Protein AF-A0A8E6B580-F1 (afdb_monomer)

pLDDT: mean 83.33, std 13.02, range [41.06, 98.06]

Solvent-accessible surface area (backbone atoms only — not comparable to full-atom values): 10005 Å² total; per-residue (Å²): 132,60,72,65,59,55,54,55,47,59,69,46,49,62,64,70,71,49,59,76,89,77,52,53,74,68,57,49,52,56,48,51,63,45,21,77,77,39,54,70,58,40,54,54,50,50,54,54,51,53,54,49,45,46,74,75,63,41,85,30,39,70,56,38,52,53,53,50,52,54,47,52,52,57,49,66,74,42,99,56,92,47,60,73,59,52,49,54,50,60,78,38,37,71,66,5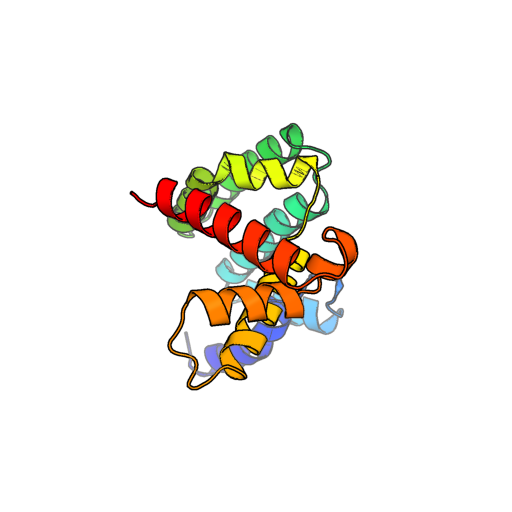9,39,50,37,38,74,71,66,69,69,64,61,68,59,51,52,48,52,51,51,49,50,52,50,55,72,72,43,76,89,69,83,50,65,70,59,51,50,52,49,44,45,58,70,73,49,55,40,81,78,76,43,71,98,47,72,66,60,54,52,55,51,51,52,53,54,51,52,55,54,57,67,74,77,111

InterPro domains:
  IPR002560 Transposase IS204/IS1001/IS1096/IS1165, DDE domain [PF01610] (4-136)
  IPR047951 Transposase ISL3 [PTHR33498] (9-142)

Secondary structure (DSSP, 8-state):
--HHHHHHHHHHTTGGGS-GGG--HHHHHHHHHHHHH-HHHHHHHHHHHHHHHHHHH--SHHHHHHHHHHHHHHHHHSSS--HHHHHHHHHTHHHHHHHHHH---SHHHHHHHHHHHHHHHH-TT---HHHHHHHHHHHHT-HHHHS-S-HHHHHHHHHHHHHHHHHH--

Structure (mmCIF, N/CA/C/O backbone):
data_AF-A0A8E6B580-F1
#
_entry.id   AF-A0A8E6B580-F1
#
loop_
_atom_site.group_PDB
_atom_site.id
_atom_site.type_symbol
_atom_site.label_atom_id
_atom_site.label_alt_id
_atom_site.label_comp_id
_atom_site.label_asym_id
_atom_site.label_entity_id
_atom_site.label_seq_id
_atom_site.pdbx_PDB_ins_code
_atom_site.Cartn_x
_atom_site.Cartn_y
_atom_site.Cartn_z
_atom_site.occupancy
_atom_site.B_iso_or_equiv
_atom_site.auth_seq_id
_atom_site.auth_comp_id
_atom_site.auth_asym_id
_atom_site.auth_atom_id
_atom_site.pdbx_PDB_model_num
ATOM 1 N N . MET A 1 1 ? -3.016 -6.521 28.714 1.00 57.62 1 MET A N 1
ATOM 2 C CA . MET A 1 1 ? -3.755 -7.589 27.995 1.00 57.62 1 MET A CA 1
ATOM 3 C C . MET A 1 1 ? -3.416 -8.950 28.594 1.00 57.62 1 MET A C 1
ATOM 5 O O . MET A 1 1 ? -2.233 -9.259 28.692 1.00 57.62 1 MET A O 1
ATOM 9 N N . SER A 1 2 ? -4.422 -9.744 28.978 1.00 65.38 2 SER A N 1
ATOM 10 C CA . SER A 1 2 ? -4.254 -11.136 29.443 1.00 65.38 2 SER A CA 1
ATOM 11 C C . SER A 1 2 ? -3.666 -12.040 28.339 1.00 65.38 2 SER A C 1
ATOM 13 O O . SER A 1 2 ? -3.859 -11.780 27.148 1.00 65.38 2 SER A O 1
ATOM 15 N N . GLY A 1 3 ? -2.945 -13.104 28.713 1.00 67.25 3 GLY A N 1
ATOM 16 C CA . GLY A 1 3 ? -2.339 -14.061 27.773 1.00 67.25 3 GLY A CA 1
ATOM 17 C C . GLY A 1 3 ? -3.357 -14.766 26.867 1.00 67.25 3 GLY A C 1
ATOM 18 O O . GLY A 1 3 ? -3.067 -15.049 25.704 1.00 67.25 3 GLY A O 1
ATOM 19 N N . GLU A 1 4 ? -4.578 -14.958 27.357 1.00 64.62 4 GLU A N 1
ATOM 20 C CA . GLU A 1 4 ? 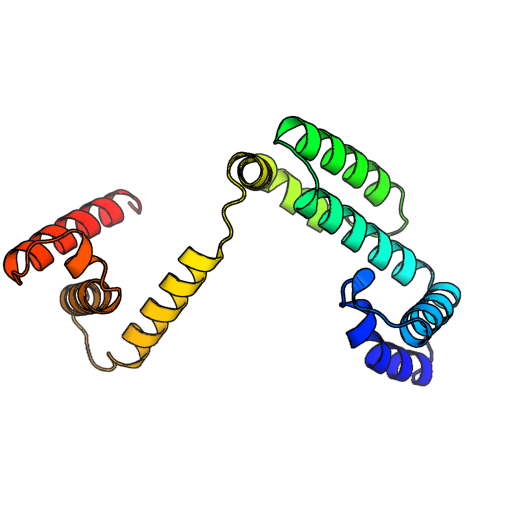-5.678 -15.582 26.619 1.00 64.62 4 GLU A CA 1
ATOM 21 C C . GLU A 1 4 ? -6.210 -14.680 25.493 1.00 64.62 4 GLU A C 1
ATOM 23 O O . GLU A 1 4 ? -6.419 -15.135 24.367 1.00 64.62 4 GLU A O 1
ATOM 28 N N . ALA A 1 5 ? -6.277 -13.365 25.739 1.00 62.50 5 ALA A N 1
ATOM 29 C CA . ALA A 1 5 ? -6.636 -12.373 24.726 1.00 62.50 5 ALA A CA 1
ATOM 30 C C . ALA A 1 5 ? -5.620 -12.338 23.571 1.00 62.50 5 ALA A C 1
ATOM 32 O O . ALA A 1 5 ? -5.998 -12.229 22.408 1.00 62.50 5 ALA A O 1
ATOM 33 N N . ARG A 1 6 ? -4.323 -12.508 23.863 1.00 67.50 6 ARG A N 1
ATOM 34 C CA . ARG A 1 6 ? -3.273 -12.584 22.828 1.00 67.50 6 ARG A CA 1
ATOM 35 C C . ARG A 1 6 ? -3.372 -13.854 21.982 1.00 67.50 6 ARG A C 1
ATOM 37 O O . ARG A 1 6 ? -3.067 -13.810 20.792 1.00 67.50 6 ARG A O 1
ATOM 44 N N . LYS A 1 7 ? -3.777 -14.980 22.575 1.00 72.56 7 LYS A N 1
ATOM 45 C CA . LYS A 1 7 ? -3.966 -16.248 21.853 1.00 72.56 7 LYS A CA 1
ATOM 46 C C . LYS A 1 7 ? -5.158 -16.161 20.896 1.00 72.56 7 LYS A C 1
ATOM 48 O O . LYS A 1 7 ? -5.011 -16.523 19.732 1.00 72.56 7 LYS A O 1
ATOM 53 N N . LYS A 1 8 ? -6.281 -15.599 21.357 1.00 69.94 8 LYS A N 1
ATOM 54 C CA . LYS A 1 8 ? -7.477 -15.365 20.530 1.00 69.94 8 LYS A CA 1
ATOM 55 C C . LYS A 1 8 ? -7.229 -14.334 19.418 1.00 69.94 8 LYS A C 1
ATOM 57 O O . LYS A 1 8 ? -7.623 -14.549 18.277 1.00 69.94 8 LYS A O 1
ATOM 62 N N . LEU A 1 9 ? -6.459 -13.282 19.705 1.00 73.94 9 LEU A N 1
ATOM 63 C CA . LEU A 1 9 ? -6.022 -12.322 18.687 1.00 73.94 9 LEU A CA 1
ATOM 64 C C . LEU A 1 9 ? -5.209 -13.000 17.572 1.00 73.94 9 LEU A C 1
ATOM 66 O O . LEU A 1 9 ? -5.424 -12.731 16.394 1.00 73.94 9 LEU A O 1
ATOM 70 N N . ARG A 1 10 ? -4.278 -13.901 17.922 1.00 75.69 10 ARG A N 1
ATOM 71 C CA . ARG A 1 10 ? -3.466 -14.617 16.922 1.00 75.69 10 ARG A CA 1
ATOM 72 C C . ARG A 1 10 ? -4.310 -15.494 16.004 1.00 75.69 10 ARG A C 1
ATOM 74 O O . ARG A 1 10 ? -3.996 -15.549 14.820 1.00 75.69 10 ARG A O 1
ATOM 81 N N . SER A 1 11 ? -5.355 -16.145 16.517 1.00 78.75 11 SER A N 1
ATOM 82 C CA . SER A 1 11 ? -6.250 -16.941 15.669 1.00 78.75 11 SER A CA 1
ATOM 83 C C . SER A 1 11 ? -7.083 -16.070 14.725 1.00 78.75 11 SER A C 1
ATOM 85 O O . SER A 1 11 ? -7.292 -16.458 13.585 1.00 78.75 11 SER A O 1
ATOM 87 N N . GLN A 1 12 ? -7.492 -14.872 15.157 1.00 82.12 12 GLN A N 1
ATOM 88 C CA . GLN A 1 12 ? -8.299 -13.945 14.346 1.00 82.12 12 GLN A CA 1
ATOM 89 C C . GLN A 1 12 ? -7.463 -13.074 13.390 1.00 82.12 12 GLN A C 1
ATOM 91 O O . GLN A 1 12 ? -7.997 -12.438 12.487 1.00 82.12 12 GLN A O 1
ATOM 96 N N . MET A 1 13 ? -6.136 -13.068 13.543 1.00 85.62 13 MET A N 1
ATOM 97 C CA . MET A 1 13 ? -5.219 -12.255 12.737 1.00 85.62 13 MET A CA 1
ATOM 98 C C . MET A 1 13 ? -5.219 -12.626 11.246 1.00 85.62 13 MET A C 1
ATOM 100 O O . MET A 1 13 ? -4.864 -11.803 10.403 1.00 85.62 13 MET A O 1
ATOM 104 N N . HIS A 1 14 ? -5.572 -13.871 10.917 1.00 88.12 14 HIS A N 1
ATOM 105 C CA . HIS A 1 14 ? -5.746 -14.295 9.531 1.00 88.12 14 HIS A CA 1
ATOM 106 C C . HIS A 1 14 ? -6.900 -13.530 8.876 1.00 88.12 14 HIS A C 1
ATOM 1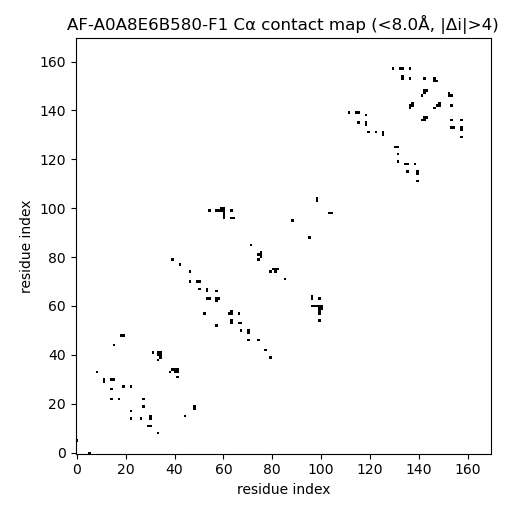08 O O . HIS A 1 14 ? -6.701 -12.865 7.863 1.00 88.12 14 HIS A O 1
ATOM 114 N N . ASP A 1 15 ? -8.071 -13.544 9.509 1.00 91.19 15 ASP A N 1
ATOM 115 C CA . ASP A 1 15 ? -9.277 -12.901 8.986 1.00 91.19 15 ASP A CA 1
ATOM 116 C C . ASP A 1 15 ? -9.172 -11.377 9.044 1.00 91.19 15 ASP A C 1
ATOM 118 O O . ASP A 1 15 ? -9.543 -10.697 8.093 1.00 91.19 15 ASP A O 1
ATOM 122 N N . PHE A 1 16 ? -8.502 -10.842 10.070 1.00 90.75 16 PHE A N 1
ATOM 123 C CA . PHE A 1 16 ? -8.149 -9.424 10.146 1.00 90.75 16 PHE A CA 1
ATOM 124 C C . PHE A 1 16 ? -7.371 -8.932 8.918 1.00 90.75 16 PHE A C 1
ATOM 126 O O . PHE A 1 16 ? -7.388 -7.742 8.638 1.00 90.75 16 PHE A O 1
ATOM 133 N N . ARG A 1 17 ? -6.641 -9.785 8.189 1.00 90.12 17 ARG A N 1
ATOM 134 C CA . ARG A 1 17 ? -5.846 -9.386 7.009 1.00 90.12 17 ARG A CA 1
ATOM 135 C C . ARG A 1 17 ? -6.558 -9.602 5.678 1.00 90.12 17 ARG A C 1
ATOM 137 O O . ARG A 1 17 ? -6.035 -9.162 4.658 1.00 90.12 17 ARG A O 1
ATOM 144 N N . ARG A 1 18 ? -7.708 -10.270 5.678 1.00 92.00 18 ARG A N 1
ATOM 145 C CA . ARG A 1 18 ? -8.478 -10.573 4.467 1.00 92.00 18 ARG A CA 1
ATOM 146 C C . ARG A 1 18 ? -9.414 -9.425 4.118 1.00 92.00 18 ARG A C 1
ATOM 148 O O . ARG A 1 18 ? -9.838 -8.686 5.011 1.00 92.00 18 ARG A O 1
ATOM 155 N N . ARG A 1 19 ? -9.703 -9.284 2.820 1.00 90.88 19 ARG A N 1
ATOM 156 C CA . ARG A 1 19 ? -10.624 -8.261 2.314 1.00 90.88 19 ARG A CA 1
ATOM 157 C C . ARG A 1 19 ? -11.994 -8.440 2.970 1.00 90.88 19 ARG A C 1
ATOM 159 O O . ARG A 1 19 ? -12.398 -9.590 3.155 1.00 90.88 19 ARG A O 1
ATOM 166 N N . PRO A 1 20 ? -12.710 -7.354 3.310 1.00 91.62 20 PRO A N 1
ATOM 167 C CA . PRO A 1 20 ? -14.031 -7.458 3.917 1.00 91.62 20 PRO A CA 1
ATOM 168 C C . PRO A 1 20 ? -14.997 -8.269 3.046 1.00 91.62 20 PRO A C 1
ATOM 170 O O . PRO A 1 20 ? -15.763 -9.062 3.581 1.00 91.62 20 PRO A O 1
ATOM 173 N N . GLU A 1 21 ? -14.900 -8.146 1.715 1.00 90.50 21 GLU A N 1
ATOM 174 C CA . GLU A 1 21 ? -15.708 -8.926 0.767 1.00 90.50 21 GLU A CA 1
ATOM 175 C C . GLU A 1 21 ? -15.458 -10.448 0.792 1.00 90.50 21 GLU A C 1
ATOM 177 O O . GLU A 1 21 ? -16.322 -11.209 0.364 1.00 90.50 21 GLU A O 1
ATOM 182 N N .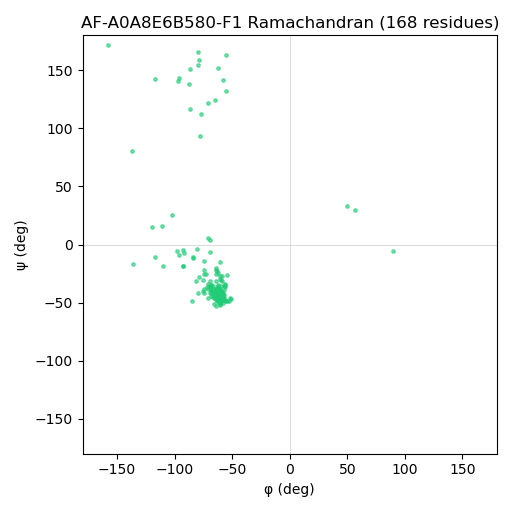 ASP A 1 22 ? -14.317 -10.907 1.316 1.00 92.19 22 ASP A N 1
ATOM 183 C CA . ASP A 1 22 ? -13.960 -12.333 1.369 1.00 92.19 22 ASP A CA 1
ATOM 184 C C . ASP A 1 22 ? -14.404 -13.016 2.675 1.00 92.19 22 ASP A C 1
ATOM 186 O O . ASP A 1 22 ? -14.220 -14.230 2.848 1.00 92.19 22 ASP A O 1
ATOM 190 N N . LEU A 1 23 ? -14.904 -12.248 3.643 1.00 92.81 23 LEU A N 1
ATOM 191 C CA . LEU A 1 23 ? -15.268 -12.753 4.961 1.00 92.81 23 LEU A CA 1
ATOM 192 C C . LEU A 1 23 ? -16.702 -13.276 4.964 1.00 92.81 23 LEU A C 1
ATOM 194 O O . LEU A 1 23 ? -17.618 -12.658 4.425 1.00 92.81 23 LEU A O 1
ATOM 198 N N . ASN A 1 24 ? -16.907 -14.419 5.615 1.00 94.81 24 ASN A N 1
ATOM 199 C CA . ASN A 1 24 ? -18.256 -14.910 5.873 1.00 94.81 24 ASN A CA 1
ATOM 200 C C . ASN A 1 24 ? -18.883 -14.179 7.088 1.00 94.81 24 ASN A C 1
ATOM 202 O O . ASN A 1 24 ? -18.158 -13.548 7.864 1.00 94.81 24 ASN A O 1
ATOM 206 N N . PRO A 1 25 ? -20.210 -14.275 7.299 1.00 94.94 25 PRO A N 1
ATOM 207 C CA . PRO A 1 25 ? -20.879 -13.568 8.394 1.00 94.94 25 PRO A CA 1
ATOM 208 C C . PRO A 1 25 ? -20.333 -13.894 9.793 1.00 94.94 25 PRO A C 1
ATOM 210 O O . PRO A 1 25 ? -20.241 -13.007 10.638 1.00 94.94 25 PRO A O 1
ATOM 213 N N . GLU A 1 26 ? -19.919 -15.141 10.040 1.00 92.69 26 GLU A N 1
ATOM 214 C CA . GLU A 1 26 ? -19.343 -15.556 11.327 1.00 92.69 26 GLU A CA 1
ATOM 215 C C . GLU A 1 26 ? -17.977 -14.899 11.576 1.00 92.69 26 GLU A C 1
ATOM 217 O O . GLU A 1 26 ? -17.681 -14.470 12.691 1.00 92.69 26 GLU A O 1
ATOM 222 N N . GLN A 1 27 ? -17.150 -14.784 10.534 1.00 92.62 27 GLN A N 1
ATOM 223 C CA . GLN A 1 27 ? -15.842 -14.129 10.588 1.00 92.62 27 GLN A CA 1
ATOM 224 C C . GLN A 1 27 ? -15.973 -12.624 10.803 1.00 92.62 27 GLN A C 1
ATOM 226 O O . GLN A 1 27 ? -15.208 -12.058 11.584 1.00 92.62 27 GLN A O 1
ATOM 231 N N . VAL A 1 28 ? -16.949 -11.989 10.146 1.00 93.06 28 VAL A N 1
ATOM 232 C CA . VAL A 1 28 ? -17.269 -10.572 10.364 1.00 93.06 28 VAL A CA 1
ATOM 233 C C . VAL A 1 28 ? -17.670 -10.353 11.819 1.00 93.06 28 VAL A C 1
ATOM 235 O O . VAL A 1 28 ? -17.036 -9.554 12.501 1.00 93.06 28 VAL A O 1
ATOM 238 N N . GLN A 1 29 ? -18.627 -11.131 12.334 1.00 93.12 29 GLN A N 1
ATOM 239 C CA . GLN A 1 29 ? -19.058 -11.008 13.728 1.00 93.12 29 GLN A CA 1
ATOM 240 C C . GLN A 1 29 ? -17.899 -11.226 14.710 1.00 93.12 29 GLN A C 1
ATOM 242 O O . GLN A 1 29 ? -17.743 -10.486 15.677 1.00 93.12 29 GLN A O 1
ATOM 247 N N . ALA A 1 30 ? -17.030 -12.202 14.443 1.00 90.94 30 ALA A N 1
ATOM 248 C CA . ALA A 1 30 ? -15.870 -12.458 15.287 1.00 90.94 30 ALA A CA 1
ATOM 249 C C . ALA A 1 30 ? -14.867 -11.285 15.313 1.00 90.94 30 ALA A C 1
ATOM 251 O O . ALA A 1 30 ? -14.180 -11.101 16.325 1.00 90.94 30 ALA A O 1
ATOM 252 N N . LEU A 1 31 ? -14.745 -10.521 14.220 1.00 92.62 31 LEU A N 1
ATOM 253 C CA . LEU A 1 31 ? -13.933 -9.302 14.167 1.00 92.62 31 LEU A CA 1
ATOM 254 C C . LEU A 1 31 ? -14.611 -8.135 14.890 1.00 92.62 31 LEU A C 1
ATOM 256 O O . LEU A 1 31 ? -13.930 -7.442 15.639 1.00 92.62 31 LEU A O 1
ATOM 260 N N . GLU A 1 32 ? -15.925 -7.969 14.759 1.00 92.38 32 GLU A N 1
ATOM 261 C CA . GLU A 1 32 ? -16.678 -6.955 15.513 1.00 92.38 32 GLU A CA 1
ATOM 262 C C . GLU A 1 32 ? -16.539 -7.169 17.030 1.00 92.38 32 GLU A C 1
ATOM 264 O O . GLU A 1 32 ? -16.141 -6.261 17.761 1.00 92.38 32 GLU A O 1
ATOM 269 N N . ASP A 1 33 ? -16.701 -8.412 17.499 1.00 91.25 33 ASP A N 1
ATOM 270 C CA . ASP A 1 33 ? -16.474 -8.792 18.902 1.00 91.25 33 ASP A CA 1
ATOM 271 C C . ASP A 1 33 ? -15.036 -8.499 19.381 1.00 91.25 33 ASP A C 1
ATOM 273 O O . ASP A 1 33 ? -14.762 -8.381 20.584 1.00 91.25 33 ASP A O 1
ATOM 277 N N . LEU A 1 34 ? -14.070 -8.496 18.456 1.00 89.44 34 LEU A N 1
ATOM 278 C CA . LEU A 1 34 ? -12.678 -8.158 18.736 1.00 89.44 34 LEU A CA 1
ATOM 279 C C . LEU A 1 34 ? -12.492 -6.640 18.810 1.00 89.44 34 LEU A C 1
ATOM 281 O O . LEU A 1 34 ? -11.777 -6.171 19.700 1.00 89.44 34 LEU A O 1
ATOM 285 N N . PHE A 1 35 ? -13.121 -5.886 17.912 1.00 91.56 35 PHE A N 1
ATOM 286 C CA . PHE A 1 35 ? -13.054 -4.427 17.877 1.00 91.56 35 PHE A CA 1
ATOM 287 C C . PHE A 1 35 ? -13.735 -3.803 19.091 1.00 91.56 35 PHE A C 1
ATOM 289 O O . PHE A 1 35 ? -13.185 -2.871 19.666 1.00 91.56 35 PHE A O 1
ATOM 296 N N . GLU A 1 36 ? -14.831 -4.381 19.582 1.00 90.88 36 GLU A N 1
ATOM 297 C CA . GLU A 1 36 ? -15.464 -3.937 20.831 1.00 90.88 36 GLU A CA 1
ATOM 298 C C . GLU A 1 36 ? -14.501 -4.038 22.030 1.00 90.88 36 GLU A C 1
ATOM 300 O O . GLU A 1 36 ? -14.466 -3.180 22.911 1.00 90.88 36 GLU A O 1
ATOM 305 N N . LYS A 1 37 ? -13.647 -5.068 22.046 1.00 89.38 37 LYS A N 1
ATOM 306 C CA . LYS A 1 37 ? -12.655 -5.286 23.114 1.00 89.38 37 LYS A CA 1
ATOM 307 C C . LYS A 1 37 ? -11.394 -4.455 22.937 1.00 89.38 37 LYS A C 1
ATOM 309 O O . LYS A 1 37 ? -10.725 -4.142 23.923 1.00 89.38 37 LYS A O 1
ATOM 314 N N . VAL A 1 38 ? -11.016 -4.181 21.692 1.00 88.94 38 VAL A N 1
ATOM 315 C CA . VAL A 1 38 ? -9.815 -3.425 21.331 1.00 88.94 38 VAL A CA 1
ATOM 316 C C . VAL A 1 38 ? -10.171 -2.451 20.200 1.00 88.94 38 VAL A C 1
ATOM 318 O O . VAL A 1 38 ? -9.869 -2.735 19.037 1.00 88.94 38 VAL A O 1
ATOM 321 N N . PRO A 1 39 ? -10.780 -1.293 20.526 1.00 89.62 39 PRO A N 1
ATOM 322 C CA . PRO A 1 39 ? -11.290 -0.351 19.523 1.00 89.62 39 PRO A CA 1
ATOM 323 C C . PRO A 1 39 ? -10.234 0.123 18.523 1.00 89.62 39 PRO A C 1
ATOM 325 O O . PRO A 1 39 ? -10.514 0.255 17.334 1.00 89.62 39 PRO A O 1
ATOM 328 N N . SER A 1 40 ? -8.983 0.270 18.971 1.00 89.75 40 SER A N 1
ATOM 329 C CA . SER A 1 40 ? -7.867 0.665 18.107 1.00 89.75 40 SER A CA 1
ATOM 330 C C . SER A 1 40 ? -7.625 -0.300 16.943 1.00 89.75 40 SER A C 1
ATOM 332 O O . SER A 1 40 ? -7.227 0.135 15.865 1.00 89.75 40 SER A O 1
ATOM 334 N N . LEU A 1 41 ? -7.902 -1.601 17.104 1.00 89.56 41 LEU A N 1
ATOM 335 C CA . LEU A 1 41 ? -7.804 -2.556 15.997 1.00 89.56 41 LEU A CA 1
ATOM 336 C C . LEU A 1 41 ? -8.891 -2.332 14.948 1.00 89.56 41 LEU A C 1
ATOM 338 O O . LEU A 1 41 ? -8.595 -2.483 13.765 1.00 89.56 41 LEU A O 1
ATOM 342 N N . GLY A 1 42 ? -10.100 -1.953 15.365 1.00 92.19 42 GLY A N 1
ATOM 343 C CA . GLY A 1 42 ? -11.181 -1.586 14.451 1.00 92.19 42 GLY A CA 1
ATOM 344 C C . GLY A 1 42 ? -10.797 -0.360 13.630 1.00 92.19 42 GLY A C 1
ATOM 345 O O . GLY A 1 42 ? -10.823 -0.403 12.403 1.00 92.19 42 GLY A O 1
ATOM 346 N N . THR A 1 43 ? -10.304 0.691 14.289 1.00 92.81 43 THR A N 1
ATOM 347 C CA . THR A 1 43 ? -9.806 1.901 13.615 1.00 92.81 43 THR A CA 1
ATOM 348 C C . THR A 1 43 ? -8.730 1.581 12.573 1.00 92.81 43 THR A C 1
ATOM 350 O O . THR A 1 43 ? -8.831 2.010 11.425 1.00 92.81 43 THR A O 1
ATOM 353 N N . ILE A 1 44 ? -7.723 0.774 12.935 1.00 92.56 44 ILE A N 1
ATOM 354 C CA . ILE A 1 44 ? -6.664 0.349 12.002 1.00 92.56 44 ILE A CA 1
ATOM 355 C C . ILE A 1 44 ? -7.243 -0.464 10.838 1.00 92.56 44 ILE A C 1
ATOM 357 O O . ILE A 1 44 ? -6.824 -0.290 9.692 1.00 92.56 44 ILE A O 1
ATOM 361 N N . TYR A 1 45 ? -8.176 -1.374 11.126 1.00 93.81 45 TYR A N 1
ATOM 362 C CA . TYR A 1 45 ? -8.806 -2.225 10.121 1.00 93.81 45 TYR A CA 1
ATOM 363 C C . TYR A 1 45 ? -9.545 -1.397 9.069 1.00 93.81 45 TYR A C 1
ATOM 365 O O . TYR A 1 45 ? -9.311 -1.595 7.873 1.00 93.81 45 TYR A O 1
ATOM 373 N N . HIS A 1 46 ? -10.389 -0.462 9.510 1.00 93.50 46 HIS A N 1
ATOM 374 C CA . HIS A 1 46 ? -11.179 0.388 8.624 1.00 93.50 46 HIS A CA 1
ATOM 375 C C . HIS A 1 46 ? -10.290 1.315 7.801 1.00 93.50 46 HIS A C 1
ATOM 377 O O . HIS A 1 46 ? -10.355 1.253 6.575 1.00 93.50 46 HIS A O 1
ATOM 383 N N . LEU A 1 47 ? -9.368 2.051 8.435 1.00 95.00 47 LEU A N 1
ATOM 384 C CA . LEU A 1 47 ? -8.461 2.952 7.716 1.00 95.00 47 LEU A CA 1
ATOM 385 C C . LEU A 1 47 ? -7.635 2.220 6.652 1.00 95.00 47 LEU A C 1
ATOM 387 O O . LEU A 1 47 ? -7.449 2.733 5.548 1.00 95.00 47 LEU A O 1
ATOM 391 N N . ARG A 1 48 ? -7.162 0.999 6.936 1.00 94.38 48 ARG A N 1
ATOM 392 C CA . ARG A 1 48 ? -6.429 0.195 5.946 1.00 94.38 48 ARG A CA 1
ATOM 393 C C . ARG A 1 48 ? -7.299 -0.143 4.732 1.00 94.38 48 ARG A C 1
ATOM 395 O O . ARG A 1 48 ? -6.821 -0.076 3.596 1.00 94.38 48 ARG A O 1
ATOM 402 N N . TRP A 1 49 ? -8.542 -0.563 4.953 1.00 95.31 49 TRP A N 1
ATOM 403 C CA . TRP A 1 49 ? -9.432 -0.939 3.854 1.00 95.31 49 TRP A CA 1
ATOM 404 C C . TRP A 1 49 ? -9.981 0.264 3.096 1.00 95.31 49 TRP A C 1
ATOM 406 O O . TRP A 1 49 ? -10.146 0.168 1.885 1.00 95.31 49 TRP A O 1
ATOM 416 N N . GLU A 1 50 ? -10.165 1.407 3.751 1.00 95.25 50 GLU A N 1
ATOM 417 C CA . GLU A 1 50 ? -10.473 2.674 3.086 1.00 95.25 50 GLU A CA 1
ATOM 418 C C . GLU A 1 50 ? -9.341 3.102 2.158 1.00 95.25 50 GLU A C 1
ATOM 420 O O . GLU A 1 50 ? -9.591 3.352 0.980 1.00 95.25 50 GLU A O 1
ATOM 425 N N . ALA A 1 51 ? -8.090 3.072 2.633 1.00 95.12 51 ALA A N 1
ATOM 426 C CA . ALA A 1 51 ? -6.932 3.318 1.779 1.00 95.12 51 ALA A CA 1
ATOM 427 C C . ALA A 1 51 ? -6.923 2.357 0.582 1.00 95.12 51 ALA A C 1
ATOM 429 O O . ALA A 1 51 ? -6.823 2.789 -0.562 1.00 95.12 51 ALA A O 1
ATOM 430 N N . THR A 1 52 ? -7.108 1.055 0.826 1.00 94.12 52 THR A N 1
ATOM 431 C CA . THR A 1 52 ? -7.153 0.039 -0.243 1.00 94.12 52 THR A CA 1
ATOM 432 C C . THR A 1 52 ? -8.255 0.330 -1.262 1.00 94.12 52 THR A C 1
ATOM 434 O O . THR A 1 52 ? -8.018 0.258 -2.466 1.00 94.12 52 THR A O 1
ATOM 437 N N . LYS A 1 53 ? -9.441 0.731 -0.797 1.00 94.88 53 LYS A N 1
ATOM 438 C CA . LYS A 1 53 ? -10.566 1.097 -1.658 1.00 94.88 53 LYS A CA 1
ATOM 439 C C . LYS A 1 53 ? -10.217 2.274 -2.565 1.00 94.88 53 LYS A C 1
ATOM 441 O O . LYS A 1 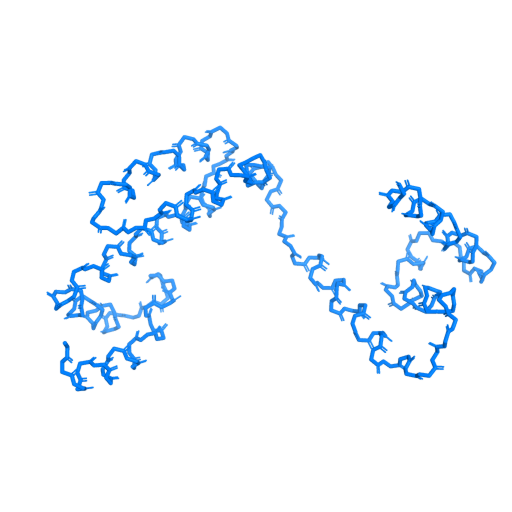53 ? -10.576 2.237 -3.735 1.00 94.88 53 LYS A O 1
ATOM 446 N N . ILE A 1 54 ? -9.477 3.273 -2.077 1.00 95.94 54 ILE A N 1
ATOM 447 C CA . ILE A 1 54 ? -9.001 4.386 -2.914 1.00 95.94 54 ILE A CA 1
ATOM 448 C C . ILE A 1 54 ? -8.151 3.851 -4.074 1.00 95.94 54 ILE A C 1
ATOM 450 O O . ILE A 1 54 ? -8.422 4.190 -5.225 1.00 95.94 54 ILE A O 1
ATOM 454 N N . PHE A 1 55 ? -7.191 2.959 -3.803 1.00 92.38 55 PHE A N 1
ATOM 455 C CA . PHE A 1 55 ? -6.367 2.325 -4.844 1.00 92.38 55 PHE A CA 1
ATOM 456 C C . PHE A 1 55 ? -7.183 1.488 -5.838 1.00 92.38 55 PHE A C 1
ATOM 458 O O . PHE A 1 55 ? -6.895 1.499 -7.038 1.00 92.38 55 PHE A O 1
ATOM 465 N N . ASP A 1 56 ? -8.215 0.794 -5.364 1.00 91.25 56 ASP A N 1
ATOM 466 C CA . ASP A 1 56 ? -9.054 -0.048 -6.212 1.00 91.25 56 ASP A CA 1
ATOM 467 C C . ASP A 1 56 ? -9.999 0.803 -7.090 1.00 91.25 56 ASP A C 1
ATOM 469 O O . ASP A 1 56 ? -10.126 0.547 -8.295 1.00 91.25 56 ASP A O 1
ATOM 473 N N . SER A 1 57 ? -10.613 1.863 -6.547 1.00 92.19 57 SER A N 1
ATOM 474 C CA . SER A 1 57 ? -11.734 2.565 -7.195 1.00 92.19 57 SER A CA 1
ATOM 475 C C . SER A 1 57 ? -11.456 3.973 -7.727 1.00 92.19 57 SER A C 1
ATOM 477 O O . SER A 1 57 ? -12.240 4.441 -8.551 1.00 92.19 57 SER A O 1
ATOM 479 N N . ALA A 1 58 ? -10.396 4.673 -7.305 1.00 94.88 58 ALA A N 1
ATOM 480 C CA . ALA A 1 58 ? -10.204 6.067 -7.722 1.00 94.88 58 ALA A CA 1
ATOM 481 C C . ALA A 1 58 ? -9.971 6.174 -9.247 1.00 94.88 58 ALA A C 1
ATOM 483 O O . ALA A 1 58 ? -9.071 5.523 -9.784 1.00 94.88 58 ALA A O 1
ATOM 484 N N . PRO A 1 59 ? -10.770 6.967 -9.981 1.00 91.62 59 PRO A N 1
ATOM 485 C CA . PRO A 1 59 ? -10.824 6.898 -11.443 1.00 91.62 59 PRO A CA 1
ATOM 486 C C . PRO A 1 59 ? -9.605 7.507 -12.137 1.00 91.62 59 PRO A C 1
ATOM 488 O O . PRO A 1 59 ? -9.311 7.153 -13.274 1.00 91.62 59 PRO A O 1
ATOM 491 N N . ASN A 1 60 ? -8.926 8.449 -11.487 1.00 93.56 60 ASN A N 1
ATOM 492 C CA . ASN A 1 60 ? -7.795 9.170 -12.050 1.00 93.56 60 ASN A CA 1
ATOM 493 C C . ASN A 1 60 ? -6.921 9.759 -10.939 1.00 93.56 60 ASN A C 1
ATOM 495 O O . ASN A 1 60 ? -7.296 9.780 -9.765 1.00 93.56 60 ASN A O 1
ATOM 499 N N . ARG A 1 61 ? -5.767 10.280 -11.350 1.00 95.50 61 ARG A N 1
ATOM 500 C CA . ARG A 1 61 ? -4.778 10.923 -10.488 1.00 95.50 61 ARG A CA 1
ATOM 501 C C . ARG A 1 61 ? -5.342 12.027 -9.590 1.00 95.50 61 ARG A C 1
ATOM 503 O O . ARG A 1 61 ? -5.006 12.065 -8.410 1.00 95.50 61 ARG A O 1
ATOM 510 N N . ALA A 1 62 ? -6.158 12.927 -10.137 1.00 95.62 62 ALA A N 1
ATOM 511 C CA . ALA A 1 62 ? -6.668 14.072 -9.386 1.00 95.62 62 ALA A CA 1
ATOM 512 C C . ALA A 1 62 ? -7.592 13.618 -8.249 1.00 95.62 62 ALA A C 1
ATOM 514 O O . ALA A 1 62 ? -7.425 14.041 -7.107 1.00 95.62 62 ALA A O 1
ATOM 515 N N . GLU A 1 63 ? -8.507 12.693 -8.546 1.00 96.31 63 GLU A N 1
ATOM 516 C CA . GLU A 1 63 ? -9.419 12.156 -7.537 1.00 96.31 63 GLU A CA 1
ATOM 517 C C . GLU A 1 63 ? -8.688 11.290 -6.505 1.00 96.31 63 GLU A C 1
ATOM 519 O O . GLU A 1 63 ? -8.985 11.369 -5.316 1.00 96.31 63 GLU A O 1
ATOM 524 N N . ALA A 1 64 ? -7.680 10.518 -6.922 1.00 96.38 64 ALA A N 1
ATOM 525 C CA . ALA A 1 64 ? -6.842 9.763 -5.994 1.00 96.38 64 ALA A CA 1
ATOM 526 C C . ALA A 1 64 ? -6.080 10.675 -5.020 1.00 96.38 64 ALA A C 1
ATOM 528 O O . ALA A 1 64 ? -6.051 10.386 -3.828 1.00 96.38 64 ALA A O 1
ATOM 529 N N . SER A 1 65 ? -5.513 11.788 -5.505 1.00 97.25 65 SER A N 1
ATOM 530 C CA . SER A 1 65 ? -4.835 12.785 -4.660 1.00 97.25 65 SER A CA 1
ATOM 531 C C . SER A 1 65 ? -5.776 13.328 -3.594 1.00 97.25 65 SER A C 1
ATOM 533 O O . SER A 1 65 ? -5.454 13.285 -2.410 1.00 97.25 65 SER A O 1
ATOM 535 N N . ARG A 1 66 ? -6.972 13.760 -4.011 1.00 98.06 66 ARG A N 1
ATOM 536 C CA . ARG A 1 66 ? -7.995 14.304 -3.114 1.00 98.06 66 ARG A CA 1
ATOM 537 C C . ARG A 1 66 ? -8.411 13.288 -2.046 1.00 98.06 66 ARG A C 1
ATOM 539 O O . ARG A 1 66 ? -8.407 13.599 -0.863 1.00 98.06 66 ARG A O 1
ATOM 546 N N . LEU A 1 67 ? -8.721 12.057 -2.455 1.00 97.94 67 LEU A N 1
ATOM 547 C CA . LEU A 1 67 ? -9.141 10.995 -1.537 1.00 97.94 67 LEU A CA 1
ATOM 548 C C . LEU A 1 67 ? -8.032 10.585 -0.559 1.00 97.94 67 LEU A C 1
ATOM 550 O O . LEU A 1 67 ? -8.316 10.308 0.604 1.00 97.94 67 LEU A O 1
ATOM 554 N N . LEU A 1 68 ? -6.775 10.533 -1.009 1.00 97.69 68 LEU A N 1
ATOM 555 C CA . LEU A 1 68 ? -5.638 10.224 -0.140 1.00 97.69 68 LEU A CA 1
ATOM 556 C C . LEU A 1 68 ? -5.351 11.361 0.848 1.00 97.69 68 LEU A C 1
ATOM 558 O O . LEU A 1 68 ? -4.984 11.086 1.987 1.00 97.69 68 LEU A O 1
ATOM 562 N N . GLU A 1 69 ? -5.530 12.621 0.448 1.00 97.94 69 GLU A N 1
ATOM 563 C CA . GLU A 1 69 ? -5.451 13.771 1.357 1.00 97.94 69 GLU A CA 1
ATOM 564 C C . GLU A 1 69 ? -6.547 13.718 2.427 1.00 97.94 69 GLU A C 1
ATOM 566 O O . GLU A 1 69 ? -6.230 13.822 3.615 1.00 97.94 69 GLU A O 1
ATOM 571 N N . ASP A 1 70 ? -7.798 13.460 2.032 1.00 97.81 70 ASP A N 1
ATOM 572 C CA . ASP A 1 70 ? -8.920 13.265 2.960 1.00 97.81 70 ASP A CA 1
ATOM 573 C C . ASP A 1 70 ? -8.635 12.107 3.933 1.00 97.81 70 ASP A C 1
ATOM 575 O O . ASP A 1 70 ? -8.857 12.220 5.140 1.00 97.81 70 ASP A O 1
ATOM 579 N N . TRP A 1 71 ? -8.087 11.000 3.424 1.00 97.94 71 TRP A N 1
ATOM 580 C CA . TRP A 1 71 ? -7.692 9.852 4.238 1.00 97.94 71 TRP A CA 1
ATOM 581 C C . TRP A 1 71 ? -6.576 10.199 5.236 1.00 97.94 71 TRP A C 1
ATOM 583 O O . TRP A 1 71 ? -6.628 9.768 6.385 1.00 97.94 71 TRP A O 1
ATOM 593 N N . ILE A 1 72 ? -5.583 11.011 4.846 1.00 97.69 72 ILE A N 1
ATOM 594 C CA . ILE A 1 72 ? -4.519 11.477 5.756 1.00 97.69 72 ILE A CA 1
ATOM 595 C C . ILE A 1 72 ? -5.104 12.308 6.901 1.00 97.69 72 ILE A C 1
ATOM 597 O O . ILE A 1 72 ? -4.642 12.177 8.037 1.00 97.69 72 ILE A O 1
ATOM 601 N N . VAL A 1 73 ? -6.084 13.172 6.615 1.00 97.25 73 VAL A N 1
ATOM 602 C CA . VAL A 1 73 ? -6.766 13.967 7.648 1.00 97.25 73 VAL A CA 1
ATOM 603 C C . VAL A 1 73 ? -7.451 13.034 8.643 1.00 97.25 73 VAL A C 1
ATOM 605 O O . VAL A 1 73 ? -7.153 13.108 9.833 1.00 97.25 73 VAL A O 1
ATOM 608 N N . GLN A 1 74 ? -8.251 12.085 8.154 1.00 95.94 74 GLN A N 1
ATOM 609 C CA . GLN A 1 74 ? -8.940 11.103 9.000 1.00 95.94 74 GLN A CA 1
ATOM 610 C C . GLN A 1 74 ? -7.963 10.257 9.824 1.00 95.94 74 GLN A C 1
ATOM 612 O O . GLN A 1 74 ? -8.160 10.062 11.020 1.00 95.94 74 GLN A O 1
ATOM 617 N N . ALA A 1 75 ? -6.863 9.795 9.223 1.00 96.12 75 ALA A N 1
ATOM 618 C CA . ALA A 1 75 ? -5.851 9.011 9.924 1.00 96.12 75 ALA A CA 1
ATOM 619 C C . ALA A 1 75 ? -5.214 9.792 11.088 1.00 96.12 75 ALA A C 1
ATOM 621 O O . ALA A 1 75 ? -4.967 9.220 12.151 1.00 96.12 75 ALA A O 1
ATOM 622 N N . ARG A 1 76 ? -4.986 11.100 10.915 1.00 95.88 76 ARG A N 1
ATOM 623 C CA . ARG A 1 76 ? -4.406 11.984 11.943 1.00 95.88 76 ARG A CA 1
ATOM 624 C C . ARG A 1 76 ? -5.366 12.348 13.070 1.00 95.88 76 ARG A C 1
ATOM 626 O O . ARG A 1 76 ? -4.901 12.721 14.141 1.00 95.88 76 ARG A O 1
ATOM 633 N N . GLU A 1 77 ? -6.670 12.244 12.844 1.00 94.94 77 GLU A N 1
ATOM 634 C CA . GLU A 1 77 ? -7.681 12.426 13.893 1.00 94.94 77 GLU A CA 1
ATOM 635 C C . GLU A 1 77 ? -7.755 11.223 14.844 1.00 94.94 77 GLU A C 1
ATOM 637 O O . GLU A 1 77 ? -8.325 11.319 15.931 1.00 94.94 77 GLU A O 1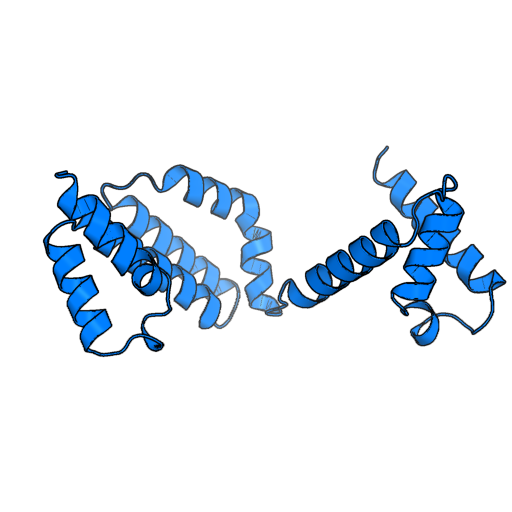
ATOM 642 N N . THR A 1 78 ? -7.160 10.089 14.466 1.00 93.38 78 THR A N 1
ATOM 643 C CA . THR A 1 78 ? -7.106 8.906 15.328 1.00 93.38 78 THR A CA 1
ATOM 644 C C . THR A 1 78 ? -6.009 9.018 16.384 1.00 93.38 78 THR A C 1
ATOM 646 O O . THR A 1 78 ? -4.980 9.652 16.177 1.00 93.38 78 THR A O 1
ATOM 649 N N . GLU A 1 79 ? -6.172 8.318 17.508 1.00 89.94 79 GLU A N 1
ATOM 650 C CA . GLU A 1 79 ? -5.163 8.250 18.582 1.00 89.94 79 GLU A CA 1
ATOM 651 C C . GLU A 1 79 ? -3.905 7.430 18.204 1.00 89.94 79 GLU A C 1
ATOM 653 O O . GLU A 1 79 ? -3.043 7.163 19.043 1.00 89.94 79 GLU A O 1
ATOM 658 N N . MET A 1 80 ? -3.804 6.980 16.950 1.00 89.69 80 MET A N 1
ATOM 659 C CA . MET A 1 80 ? -2.737 6.119 16.447 1.00 89.69 80 MET A CA 1
ATOM 660 C C . MET A 1 80 ? -1.631 6.935 15.774 1.00 89.69 80 MET A C 1
ATOM 662 O O . MET A 1 80 ? -1.892 7.879 15.032 1.00 89.69 80 MET A O 1
ATOM 666 N N . ASP A 1 81 ? -0.381 6.506 15.953 1.00 91.88 81 ASP A N 1
ATOM 667 C CA . ASP A 1 81 ? 0.750 7.107 15.245 1.00 91.88 81 ASP A CA 1
ATOM 668 C C . ASP A 1 81 ? 0.839 6.601 13.796 1.00 91.88 81 ASP A C 1
ATOM 670 O O . ASP A 1 81 ? 1.429 5.556 13.501 1.00 91.88 81 ASP A O 1
ATOM 674 N N . TRP A 1 82 ? 0.229 7.356 12.883 1.00 94.19 82 TRP A N 1
ATOM 675 C CA . TRP A 1 82 ? 0.310 7.135 11.438 1.00 94.19 82 TRP A CA 1
ATOM 676 C C . TRP A 1 82 ? 1.430 7.930 10.765 1.00 94.19 82 TRP A C 1
ATOM 678 O O . TRP A 1 82 ? 1.658 7.754 9.565 1.00 94.19 82 TRP A O 1
ATOM 688 N N . GLU A 1 83 ? 2.141 8.797 11.486 1.00 94.94 83 GLU A N 1
ATOM 689 C CA . GLU A 1 83 ? 3.061 9.754 10.869 1.00 94.94 83 GLU A CA 1
ATOM 690 C C . GLU A 1 83 ? 4.226 9.084 10.115 1.00 94.94 83 GLU A C 1
ATOM 692 O O . GLU A 1 83 ? 4.554 9.559 9.022 1.00 94.94 83 GLU A O 1
ATOM 697 N N . PRO A 1 84 ? 4.801 7.943 10.560 1.00 95.94 84 PRO A N 1
ATOM 698 C CA . PRO A 1 84 ? 5.786 7.210 9.762 1.00 95.94 84 PRO A CA 1
ATOM 699 C C . PRO A 1 84 ? 5.237 6.748 8.404 1.00 95.94 84 PRO A C 1
ATOM 701 O O . PRO A 1 84 ? 5.921 6.850 7.382 1.00 95.94 84 PRO A O 1
ATOM 704 N N . PHE A 1 85 ? 3.991 6.265 8.375 1.00 93.75 85 PHE A N 1
ATOM 705 C CA . PHE A 1 85 ? 3.338 5.828 7.142 1.00 93.75 85 PHE A CA 1
ATOM 706 C C . PHE A 1 85 ? 2.988 7.018 6.247 1.00 93.75 85 PHE A C 1
ATOM 708 O O . PHE A 1 85 ? 3.293 6.993 5.056 1.00 93.75 85 PHE A O 1
ATOM 715 N N . ILE A 1 86 ? 2.414 8.080 6.817 1.00 96.56 86 ILE A N 1
ATOM 716 C CA . ILE A 1 86 ? 2.060 9.309 6.096 1.00 96.56 86 ILE A CA 1
ATOM 717 C C . ILE A 1 86 ? 3.311 9.961 5.500 1.00 96.56 86 ILE A C 1
ATOM 719 O O . ILE A 1 86 ? 3.288 10.395 4.351 1.00 96.56 86 ILE A O 1
ATOM 723 N N . THR A 1 87 ? 4.420 9.986 6.239 1.00 97.25 87 THR A N 1
ATOM 724 C CA . THR A 1 87 ? 5.708 10.494 5.748 1.00 97.25 87 THR A CA 1
ATOM 725 C C . THR A 1 87 ? 6.192 9.682 4.550 1.00 97.25 87 THR A C 1
ATOM 727 O O . THR A 1 87 ? 6.547 10.253 3.522 1.00 97.25 87 THR A O 1
ATOM 730 N N . MET A 1 88 ? 6.162 8.348 4.638 1.00 96.62 88 MET A N 1
ATOM 731 C CA . MET A 1 88 ? 6.521 7.474 3.516 1.00 96.62 88 MET A CA 1
ATOM 732 C C . MET A 1 88 ? 5.618 7.715 2.300 1.00 96.62 88 MET A C 1
ATOM 734 O O . MET A 1 88 ? 6.121 7.860 1.185 1.00 96.62 88 MET A O 1
ATOM 738 N N . LEU A 1 89 ? 4.307 7.814 2.520 1.00 94.56 89 LEU A N 1
ATOM 739 C CA . LEU A 1 89 ? 3.313 8.065 1.481 1.00 94.56 89 LEU A CA 1
ATOM 740 C C . LEU A 1 89 ? 3.578 9.406 0.773 1.00 94.56 89 LEU A C 1
ATOM 742 O O . LEU A 1 89 ? 3.640 9.452 -0.452 1.00 94.56 89 LEU A O 1
ATOM 746 N N . LYS A 1 90 ? 3.828 10.482 1.528 1.00 95.19 90 LYS A N 1
ATOM 747 C CA . LYS A 1 90 ? 4.145 11.810 0.975 1.00 95.19 90 LYS A CA 1
ATOM 748 C C . LYS A 1 90 ? 5.489 11.852 0.252 1.00 95.19 90 LYS A C 1
ATOM 750 O O . LYS A 1 90 ? 5.584 12.442 -0.818 1.00 95.19 90 LYS A O 1
ATOM 755 N N . ASN A 1 91 ? 6.514 11.184 0.779 1.00 96.50 91 ASN A N 1
ATOM 756 C CA . ASN A 1 91 ? 7.825 11.110 0.125 1.00 96.50 91 ASN A CA 1
ATOM 757 C C . ASN A 1 91 ? 7.765 10.410 -1.241 1.00 96.50 91 ASN A C 1
ATOM 759 O O . ASN A 1 91 ? 8.613 10.656 -2.094 1.00 96.50 91 ASN A O 1
ATOM 763 N N . ASN A 1 92 ? 6.767 9.549 -1.454 1.00 94.56 92 ASN A N 1
ATOM 764 C CA . ASN A 1 92 ? 6.559 8.811 -2.698 1.00 94.56 92 ASN A CA 1
ATOM 765 C C . ASN A 1 92 ? 5.309 9.277 -3.467 1.00 94.56 92 ASN A C 1
ATOM 767 O O . ASN A 1 92 ? 4.852 8.570 -4.365 1.00 94.56 92 ASN A O 1
ATOM 771 N N . TRP A 1 93 ? 4.759 10.452 -3.134 1.00 94.69 93 TRP A N 1
ATOM 772 C CA . TRP A 1 93 ? 3.444 10.916 -3.594 1.00 94.69 93 TRP A CA 1
ATOM 773 C C . TRP A 1 93 ? 3.287 10.871 -5.114 1.00 94.69 93 TRP A C 1
ATOM 775 O O . TRP A 1 93 ? 2.341 10.286 -5.628 1.00 94.69 93 TRP A O 1
ATOM 785 N N . GLU A 1 94 ? 4.269 11.403 -5.841 1.00 92.75 94 GLU A N 1
ATOM 786 C CA . GLU A 1 94 ? 4.261 11.439 -7.305 1.00 92.75 94 GLU A CA 1
ATOM 787 C C . GLU A 1 94 ? 4.219 10.042 -7.939 1.00 92.75 94 GLU A C 1
ATOM 789 O O . GLU A 1 94 ? 3.464 9.810 -8.885 1.00 92.75 94 GLU A O 1
ATOM 794 N N . GLY A 1 95 ? 4.988 9.094 -7.392 1.00 89.69 95 GLY A N 1
ATOM 795 C CA . GLY A 1 95 ? 5.012 7.709 -7.864 1.00 89.69 95 GLY A CA 1
ATOM 796 C C . GLY A 1 95 ? 3.734 6.947 -7.515 1.00 89.69 95 GLY A C 1
ATOM 797 O O . GLY A 1 95 ? 3.244 6.162 -8.325 1.00 89.69 95 GLY A O 1
ATOM 798 N N . ILE A 1 96 ? 3.161 7.218 -6.340 1.00 92.00 96 ILE A N 1
ATOM 799 C CA . ILE A 1 96 ? 1.861 6.676 -5.930 1.00 92.00 96 ILE A CA 1
ATOM 800 C C . ILE A 1 96 ? 0.762 7.190 -6.858 1.00 92.00 96 ILE A C 1
ATOM 802 O O . ILE A 1 96 ? -0.055 6.410 -7.334 1.00 92.00 96 ILE A O 1
ATOM 806 N N . LEU A 1 97 ? 0.747 8.485 -7.159 1.00 93.31 97 LEU A N 1
ATOM 807 C CA . LEU A 1 97 ? -0.266 9.078 -8.023 1.00 93.31 97 LEU A CA 1
ATOM 808 C C . LEU A 1 97 ? -0.147 8.635 -9.486 1.00 93.31 97 LEU A C 1
ATOM 810 O O . LEU A 1 97 ? -1.170 8.474 -10.153 1.00 93.31 97 LEU A O 1
ATOM 814 N N . ALA A 1 98 ? 1.068 8.354 -9.963 1.00 90.69 98 ALA A N 1
ATOM 815 C CA . ALA A 1 98 ? 1.298 7.802 -11.299 1.00 90.69 98 ALA A CA 1
ATOM 816 C C . ALA A 1 98 ? 0.623 6.431 -11.505 1.00 90.69 98 ALA A C 1
ATOM 818 O O . ALA A 1 98 ? 0.226 6.096 -12.623 1.00 90.69 98 ALA A O 1
ATOM 819 N N . TYR A 1 99 ? 0.410 5.651 -10.435 1.00 89.44 99 TYR A N 1
ATOM 820 C CA . TYR A 1 99 ? -0.371 4.412 -10.515 1.00 89.44 99 TYR A CA 1
ATOM 821 C C . TYR A 1 99 ? -1.782 4.658 -11.067 1.00 89.44 99 TYR A C 1
ATOM 823 O O . TYR A 1 99 ? -2.289 3.836 -11.821 1.00 89.44 99 TYR A O 1
ATOM 831 N N . PHE A 1 100 ? -2.413 5.793 -10.766 1.00 90.44 100 PHE A N 1
ATOM 832 C CA . PHE A 1 100 ? -3.794 6.068 -11.176 1.00 90.44 100 PHE A CA 1
ATOM 833 C C . PHE A 1 100 ? -3.936 6.552 -12.625 1.00 90.44 100 PHE A C 1
ATOM 835 O O . PHE A 1 100 ? -5.059 6.733 -13.091 1.00 90.44 100 PHE A O 1
ATOM 842 N N . GLU A 1 101 ? -2.829 6.749 -13.343 1.00 85.88 101 GLU A N 1
ATOM 843 C CA . GLU A 1 101 ? -2.841 7.095 -14.769 1.00 85.88 101 GLU A CA 1
ATOM 844 C C . GLU A 1 101 ? -2.943 5.841 -15.643 1.00 85.88 101 GLU A C 1
ATOM 846 O O . GLU A 1 101 ? -3.788 5.762 -16.531 1.00 85.88 101 GLU A O 1
ATOM 851 N N . GLU A 1 102 ? -2.110 4.832 -15.370 1.00 79.69 102 GLU A N 1
ATOM 852 C CA . GLU A 1 102 ? -2.017 3.625 -16.206 1.00 79.69 102 GLU A CA 1
ATOM 853 C C . GLU A 1 102 ? -2.413 2.331 -15.476 1.00 79.69 102 GLU A C 1
ATOM 855 O O . GLU A 1 102 ? -2.529 1.282 -16.111 1.00 79.69 102 GLU A O 1
ATOM 860 N N . ARG A 1 103 ? -2.575 2.374 -14.145 1.00 78.75 103 ARG A N 1
ATOM 861 C CA . ARG A 1 103 ? -2.868 1.225 -13.261 1.00 78.75 103 ARG A CA 1
ATOM 862 C C . ARG A 1 103 ? -1.943 0.026 -13.485 1.00 78.75 103 ARG A C 1
ATOM 864 O O . ARG A 1 103 ? -2.335 -1.132 -13.333 1.00 78.75 103 ARG A O 1
ATOM 871 N N . LYS A 1 104 ? -0.684 0.294 -13.847 1.00 73.00 104 LYS A N 1
ATOM 872 C CA . LYS A 1 104 ? 0.331 -0.745 -14.045 1.00 73.00 104 LYS A CA 1
ATOM 873 C C . LYS A 1 104 ? 0.720 -1.337 -12.694 1.00 73.00 104 LYS A C 1
ATOM 875 O O . LYS A 1 104 ? 1.195 -0.631 -11.809 1.00 73.00 104 LYS A O 1
ATOM 880 N N . SER A 1 105 ? 0.542 -2.646 -12.549 1.00 70.69 105 SER A N 1
ATOM 881 C CA . SER A 1 105 ? 1.019 -3.375 -11.376 1.00 70.69 105 SER A CA 1
ATOM 882 C C . SER A 1 105 ? 2.523 -3.652 -11.470 1.00 70.69 105 SER A C 1
ATOM 884 O O . SER A 1 105 ? 3.102 -3.711 -12.557 1.00 70.69 105 SER A O 1
ATOM 886 N N . SER A 1 106 ? 3.161 -3.897 -10.324 1.00 68.94 106 SER A N 1
ATOM 887 C CA . SER A 1 106 ? 4.545 -4.383 -10.245 1.00 68.94 106 SER A CA 1
ATOM 888 C C . SER A 1 106 ? 4.708 -5.828 -10.738 1.00 68.94 106 SER A C 1
ATOM 890 O O . SER A 1 106 ? 5.836 -6.290 -10.882 1.00 68.94 106 SER A O 1
ATOM 892 N N . GLY A 1 107 ? 3.619 -6.544 -11.048 1.00 70.12 107 GLY A N 1
ATOM 893 C CA . GLY A 1 107 ? 3.627 -7.965 -11.416 1.00 70.12 107 GLY A CA 1
ATOM 894 C C . GLY A 1 107 ? 4.619 -8.340 -12.530 1.00 70.12 107 GLY A C 1
ATOM 895 O O . GLY A 1 107 ? 5.385 -9.290 -12.353 1.00 70.12 107 GLY A O 1
ATOM 896 N N . PRO A 1 108 ? 4.700 -7.600 -13.655 1.00 71.69 108 PRO A N 1
ATOM 897 C CA . PRO A 1 108 ? 5.713 -7.850 -14.682 1.00 71.69 108 PRO A CA 1
ATOM 898 C C . PRO A 1 108 ? 7.152 -7.670 -14.175 1.00 71.69 108 PRO A C 1
ATOM 900 O O . PRO A 1 108 ? 8.032 -8.462 -14.518 1.00 71.69 108 PRO A O 1
ATOM 903 N N . VAL A 1 109 ? 7.393 -6.656 -13.337 1.00 71.69 109 VAL A N 1
ATOM 904 C CA . VAL A 1 109 ? 8.709 -6.366 -12.742 1.00 71.69 109 VAL A CA 1
ATOM 905 C C . VAL A 1 109 ? 9.091 -7.447 -11.728 1.00 71.69 109 VAL A C 1
ATOM 907 O O . VAL A 1 109 ? 10.219 -7.934 -11.731 1.00 71.69 109 VAL A O 1
ATOM 910 N N . GLU A 1 110 ? 8.151 -7.893 -10.900 1.00 72.56 110 GLU A N 1
ATOM 911 C CA . GLU A 1 110 ? 8.334 -8.990 -9.945 1.00 72.56 110 GLU A CA 1
ATOM 912 C C . GLU A 1 110 ? 8.583 -10.329 -10.644 1.00 72.56 110 GLU A C 1
ATOM 914 O O . GLU A 1 110 ? 9.474 -11.087 -10.244 1.00 72.56 110 GLU A O 1
ATOM 919 N N . GLY A 1 111 ? 7.847 -10.603 -11.723 1.00 75.06 111 GLY A N 1
ATOM 920 C CA . GLY A 1 111 ? 8.063 -11.769 -12.575 1.00 75.06 111 GLY A CA 1
ATOM 921 C C . GLY A 1 111 ? 9.459 -11.760 -13.196 1.00 75.06 111 GLY A C 1
ATOM 922 O O . GLY A 1 111 ? 10.164 -12.774 -13.160 1.00 75.06 111 GLY A O 1
ATOM 923 N N . LEU A 1 112 ? 9.906 -10.600 -13.687 1.00 79.12 112 LEU A N 1
ATOM 924 C CA . LEU A 1 112 ? 11.263 -10.413 -14.196 1.00 79.12 112 LEU A CA 1
ATOM 925 C C . LEU A 1 112 ? 12.316 -10.637 -13.100 1.00 79.12 112 LEU A C 1
ATOM 927 O O . LEU A 1 112 ? 13.237 -11.431 -13.296 1.00 79.12 112 LEU A O 1
ATOM 931 N N . ASN A 1 113 ? 12.154 -10.012 -11.934 1.00 80.50 113 ASN A N 1
ATOM 932 C CA . ASN A 1 113 ? 13.059 -10.165 -10.791 1.00 80.50 113 ASN A CA 1
ATOM 933 C C . ASN A 1 113 ? 13.162 -11.623 -10.331 1.00 80.50 113 ASN A C 1
ATOM 935 O O . ASN A 1 113 ? 14.255 -12.126 -10.056 1.00 80.50 113 ASN A O 1
ATOM 939 N N . THR A 1 114 ? 12.035 -12.329 -10.292 1.00 85.38 114 THR A N 1
ATOM 940 C CA . THR A 1 114 ? 11.985 -13.756 -9.957 1.00 85.38 114 THR A CA 1
ATOM 941 C C . THR A 1 114 ? 12.753 -14.579 -10.985 1.00 85.38 114 THR A C 1
ATOM 943 O O . THR A 1 114 ? 13.580 -15.415 -10.616 1.00 85.38 114 THR A O 1
ATOM 946 N N . LYS A 1 115 ? 12.553 -14.301 -12.277 1.00 82.56 115 LYS A N 1
ATOM 947 C CA . LYS A 1 115 ? 13.253 -14.985 -13.368 1.00 82.56 115 LYS A CA 1
ATOM 948 C C . LYS A 1 115 ? 14.763 -14.750 -13.310 1.00 82.56 115 LYS A C 1
ATOM 950 O O . LYS A 1 115 ? 15.518 -15.716 -13.365 1.00 82.56 115 LYS A O 1
ATOM 955 N N . ILE A 1 116 ? 15.206 -13.509 -13.097 1.00 84.69 116 ILE A N 1
ATOM 956 C CA . ILE A 1 116 ? 16.624 -13.171 -12.892 1.00 84.69 116 ILE A CA 1
ATOM 957 C C . ILE A 1 116 ? 17.194 -13.950 -11.701 1.00 84.69 116 ILE A C 1
ATOM 959 O O . ILE A 1 116 ? 18.254 -14.564 -11.813 1.00 84.69 116 ILE A O 1
ATOM 963 N N . ARG A 1 117 ? 16.476 -14.006 -10.573 1.00 84.31 117 ARG A N 1
ATOM 964 C CA . ARG A 1 117 ? 16.917 -14.749 -9.382 1.00 84.31 117 ARG A CA 1
ATOM 965 C C . ARG A 1 117 ? 17.061 -16.250 -9.647 1.00 84.31 117 ARG A C 1
ATOM 967 O O . ARG A 1 117 ? 18.017 -16.856 -9.169 1.00 84.31 117 ARG A O 1
ATOM 974 N N . VAL A 1 118 ? 16.157 -16.851 -10.421 1.00 88.12 118 VAL A N 1
ATOM 975 C CA . VAL A 1 118 ? 16.271 -18.256 -10.861 1.00 88.12 118 VAL A CA 1
ATOM 976 C C . VAL A 1 118 ? 17.503 -18.457 -11.747 1.00 88.12 118 VAL A C 1
ATOM 978 O O . VAL A 1 118 ? 18.225 -19.439 -11.579 1.00 88.12 118 VAL A O 1
ATOM 981 N N . VAL A 1 119 ? 17.790 -17.514 -12.649 1.00 85.81 119 VAL A N 1
ATOM 982 C CA . VAL A 1 119 ? 18.990 -17.550 -13.497 1.00 85.81 119 VAL A CA 1
ATOM 983 C C . VAL A 1 119 ? 20.271 -17.445 -12.668 1.00 85.81 119 VAL A C 1
ATOM 985 O O . VAL A 1 119 ? 21.212 -18.202 -12.900 1.00 85.81 119 VAL A O 1
ATOM 988 N N . LEU A 1 120 ? 20.303 -16.575 -11.661 1.00 85.00 120 LEU A N 1
ATOM 989 C CA . LEU A 1 120 ? 21.435 -16.470 -10.737 1.00 85.00 120 LEU A CA 1
ATOM 990 C C . LEU A 1 120 ? 21.643 -17.780 -9.963 1.00 85.00 120 LEU A C 1
ATOM 992 O O . LEU A 1 120 ? 22.757 -18.294 -9.920 1.00 85.00 120 LEU A O 1
ATOM 996 N N . ARG A 1 121 ? 20.562 -18.380 -9.441 1.00 86.06 121 ARG A N 1
ATOM 997 C CA . ARG A 1 121 ? 20.594 -19.666 -8.714 1.00 86.06 121 ARG A CA 1
ATOM 998 C C . ARG A 1 121 ? 21.044 -20.859 -9.557 1.00 86.06 121 ARG A C 1
ATOM 1000 O O . ARG A 1 121 ? 21.466 -21.853 -8.999 1.00 86.06 121 ARG A O 1
ATOM 1007 N N . ARG A 1 122 ? 20.940 -20.827 -10.884 1.00 85.50 122 ARG A N 1
ATOM 1008 C CA . ARG A 1 122 ? 21.454 -21.920 -11.740 1.00 85.50 122 ARG A CA 1
ATOM 1009 C C . ARG A 1 122 ? 22.831 -21.633 -12.332 1.00 85.50 122 ARG A C 1
ATOM 1011 O O . ARG A 1 122 ? 23.395 -22.494 -12.993 1.00 85.50 122 ARG A O 1
ATOM 1018 N N . SER A 1 123 ? 23.345 -20.425 -12.115 1.00 84.19 123 SER A N 1
ATOM 1019 C CA . SER A 1 123 ? 24.615 -19.938 -12.661 1.00 84.19 123 SER A CA 1
ATOM 1020 C C . SER A 1 123 ? 25.740 -19.960 -11.621 1.00 84.19 123 SER A C 1
ATOM 1022 O O . SER A 1 123 ? 26.685 -19.177 -11.713 1.00 84.19 123 SER A O 1
ATOM 1024 N N . TYR A 1 124 ? 25.647 -20.831 -10.609 1.00 76.00 124 TYR A N 1
ATOM 1025 C CA . TYR A 1 124 ? 26.707 -20.997 -9.615 1.00 76.00 124 TYR A CA 1
ATOM 1026 C C . TYR A 1 124 ? 28.044 -21.317 -10.303 1.00 76.00 124 TYR A C 1
ATOM 1028 O O . TYR A 1 124 ? 28.107 -22.165 -11.189 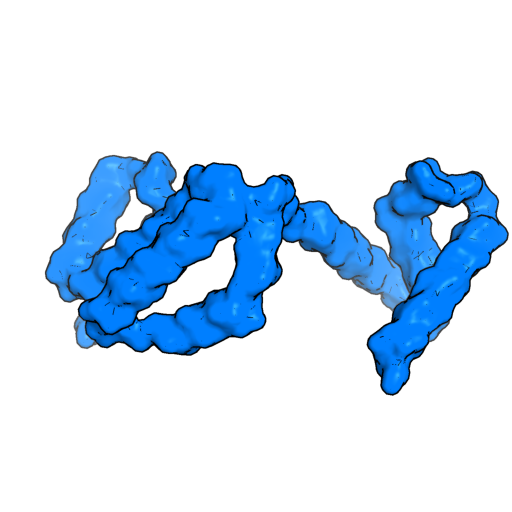1.00 76.00 124 TYR A O 1
ATOM 1036 N N . GLY A 1 125 ? 29.107 -20.615 -9.902 1.00 80.25 125 GLY A N 1
ATOM 1037 C CA . GLY A 1 125 ? 30.451 -20.774 -10.470 1.00 80.25 125 GLY A CA 1
ATOM 1038 C C . GLY A 1 125 ? 30.770 -19.878 -11.674 1.00 80.25 125 GLY A C 1
ATOM 1039 O O . GLY A 1 125 ? 31.924 -19.836 -12.094 1.00 80.25 125 GLY A O 1
ATOM 1040 N N . ILE A 1 126 ? 29.809 -19.110 -12.207 1.00 83.31 126 ILE A N 1
ATOM 1041 C CA . ILE A 1 126 ? 30.103 -18.096 -13.232 1.00 83.31 126 ILE A CA 1
ATOM 1042 C C . ILE A 1 126 ? 30.723 -16.862 -12.565 1.00 83.31 126 ILE A C 1
ATOM 1044 O O . ILE A 1 126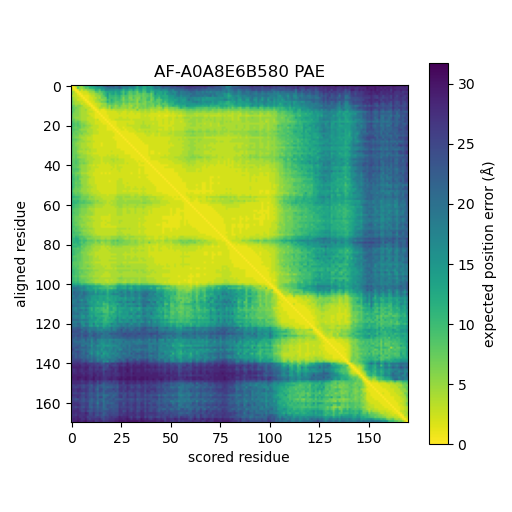 ? 30.050 -16.132 -11.844 1.00 83.31 126 ILE A O 1
ATOM 1048 N N . GLN A 1 127 ? 32.004 -16.611 -12.842 1.00 78.31 127 GLN A N 1
ATOM 1049 C CA . GLN A 1 127 ? 32.747 -15.457 -12.310 1.00 78.31 127 GLN A CA 1
ATOM 1050 C C . GLN A 1 127 ? 32.724 -14.234 -13.244 1.00 78.31 127 GLN A C 1
ATOM 1052 O O . GLN A 1 127 ? 32.983 -13.112 -12.820 1.00 78.31 127 GLN A O 1
ATOM 1057 N N . SER A 1 128 ? 32.401 -14.435 -14.526 1.00 84.81 128 SER A N 1
ATOM 1058 C CA . SER A 1 128 ? 32.345 -13.365 -15.525 1.00 84.81 128 SER A CA 1
ATOM 1059 C C . SER A 1 128 ? 30.979 -12.680 -15.528 1.00 84.81 128 SER A C 1
ATOM 1061 O O . SER A 1 128 ? 29.968 -13.282 -15.903 1.00 84.81 128 SER A O 1
ATOM 1063 N N . LEU A 1 129 ? 30.966 -11.388 -15.195 1.00 79.94 129 LEU A N 1
ATOM 1064 C CA . LEU A 1 129 ? 29.764 -10.553 -15.222 1.00 79.94 129 LEU A CA 1
ATOM 1065 C C . LEU A 1 129 ? 29.131 -10.498 -16.625 1.00 79.94 129 LEU A C 1
ATOM 1067 O O . LEU A 1 129 ? 27.919 -10.633 -16.762 1.00 79.94 129 LEU A O 1
ATOM 1071 N N . THR A 1 130 ? 29.935 -10.389 -17.686 1.00 80.31 130 THR A N 1
ATOM 1072 C CA . THR A 1 130 ? 29.460 -10.407 -19.084 1.00 80.31 130 THR A CA 1
ATOM 1073 C C . THR A 1 130 ? 28.745 -11.711 -19.437 1.00 80.31 130 THR A C 1
ATOM 1075 O O . THR A 1 130 ? 27.708 -11.705 -20.109 1.00 80.31 130 THR A O 1
ATOM 1078 N N . THR A 1 131 ? 29.265 -12.838 -18.949 1.00 81.81 131 THR A N 1
ATOM 1079 C CA . THR A 1 131 ? 28.654 -14.158 -19.160 1.00 81.81 131 THR A CA 1
ATOM 1080 C C . THR A 1 131 ? 27.327 -14.267 -18.413 1.00 81.81 131 THR A C 1
ATOM 1082 O O . THR A 1 131 ? 26.339 -14.744 -18.973 1.00 81.81 131 THR A O 1
ATOM 1085 N N . LEU A 1 132 ? 27.272 -13.752 -17.182 1.00 83.62 132 LEU A N 1
ATOM 1086 C CA . LEU A 1 132 ? 26.053 -13.711 -16.382 1.00 83.62 132 LEU A CA 1
ATOM 1087 C C . LEU A 1 132 ? 24.957 -12.854 -17.035 1.00 83.62 132 LEU A C 1
ATOM 1089 O O . LEU A 1 132 ? 23.813 -13.296 -17.139 1.00 83.62 132 LEU A O 1
ATOM 1093 N N . TRP A 1 133 ? 25.309 -11.673 -17.551 1.00 80.75 133 TRP A N 1
ATOM 1094 C CA . TRP A 1 133 ? 24.386 -10.807 -18.293 1.00 80.75 133 TRP A CA 1
ATOM 1095 C C . TRP A 1 133 ? 23.860 -11.457 -19.568 1.00 80.75 133 TRP A C 1
ATOM 1097 O O . TRP A 1 133 ? 22.658 -11.420 -19.826 1.00 80.75 133 TRP A O 1
ATOM 1107 N N . THR A 1 134 ? 24.741 -12.098 -20.338 1.00 81.06 134 THR A N 1
ATOM 1108 C CA . THR A 1 134 ? 24.344 -12.835 -21.546 1.00 81.06 134 THR A CA 1
ATOM 1109 C C . THR A 1 134 ? 23.332 -13.927 -21.198 1.00 81.06 134 THR A C 1
ATOM 1111 O O . THR A 1 134 ? 22.314 -14.073 -21.874 1.00 81.06 134 THR A O 1
ATOM 1114 N N . ARG A 1 135 ? 23.570 -14.661 -20.105 1.00 82.25 135 ARG A N 1
ATOM 1115 C CA . ARG A 1 135 ? 22.671 -15.715 -19.627 1.00 82.25 135 ARG A CA 1
ATOM 1116 C C . ARG A 1 135 ? 21.313 -15.155 -19.201 1.00 82.25 135 ARG A C 1
ATOM 1118 O O . ARG A 1 135 ? 20.295 -15.663 -19.661 1.00 82.25 135 ARG A O 1
ATOM 1125 N N . ILE A 1 136 ? 21.290 -14.082 -18.408 1.00 83.81 136 ILE A N 1
ATOM 1126 C CA . ILE A 1 136 ? 20.051 -13.391 -18.013 1.00 83.81 136 ILE A CA 1
ATOM 1127 C C . ILE A 1 136 ? 19.259 -12.946 -19.248 1.00 83.81 136 ILE A C 1
ATOM 11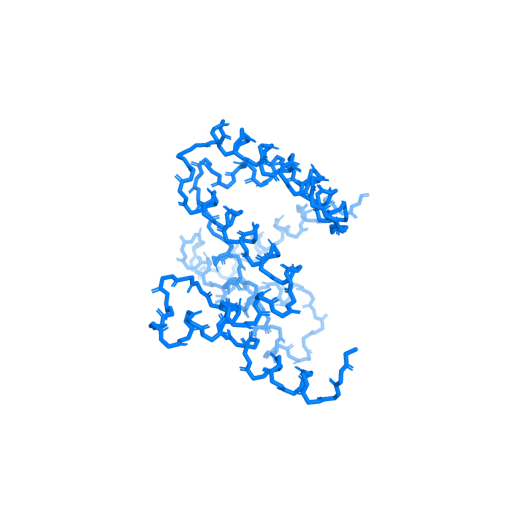29 O O . ILE A 1 136 ? 18.062 -13.213 -19.330 1.00 83.81 136 ILE A O 1
ATOM 1133 N N . LEU A 1 137 ? 19.916 -12.318 -20.225 1.00 80.62 137 LEU A N 1
ATOM 1134 C CA . LEU A 1 137 ? 19.260 -11.797 -21.424 1.00 80.62 137 LEU A CA 1
ATOM 1135 C C . LEU A 1 137 ? 18.614 -12.902 -22.276 1.00 80.62 137 LEU A C 1
ATOM 1137 O O . LEU A 1 137 ? 17.463 -12.770 -22.704 1.00 80.62 137 LEU A O 1
ATOM 1141 N N . LEU A 1 138 ? 19.344 -14.001 -22.487 1.00 79.06 138 LEU A N 1
ATOM 1142 C CA . LEU A 1 138 ? 18.850 -15.186 -23.192 1.00 79.06 138 LEU A CA 1
ATOM 1143 C C . LEU A 1 138 ? 17.659 -15.812 -22.459 1.00 79.06 138 LEU A C 1
ATOM 1145 O O . LEU A 1 138 ? 16.633 -16.115 -23.062 1.00 79.06 138 LEU A O 1
ATOM 1149 N N . ASP A 1 139 ? 17.771 -15.962 -21.143 1.00 77.62 139 ASP A N 1
ATOM 1150 C CA . ASP A 1 139 ? 16.801 -16.693 -20.332 1.00 77.62 139 ASP A CA 1
ATOM 1151 C C . ASP A 1 139 ? 15.510 -15.920 -20.118 1.00 77.62 139 ASP A C 1
ATOM 1153 O O . ASP A 1 139 ? 14.421 -16.498 -20.168 1.00 77.62 139 ASP A O 1
ATOM 1157 N N . VAL A 1 140 ? 15.605 -14.601 -19.921 1.00 73.19 140 VAL A N 1
ATOM 1158 C CA . VAL A 1 140 ? 14.444 -13.708 -19.851 1.00 73.19 140 VAL A CA 1
ATOM 1159 C C . VAL A 1 140 ? 13.651 -13.740 -21.167 1.00 73.19 140 VAL A C 1
ATOM 1161 O O . VAL A 1 140 ? 12.457 -13.446 -21.143 1.00 73.19 140 VAL A O 1
ATOM 1164 N N . ASN A 1 141 ? 14.229 -14.273 -22.252 1.00 62.94 141 ASN A N 1
ATOM 1165 C CA . ASN A 1 141 ? 13.608 -14.471 -23.564 1.00 62.94 141 ASN A CA 1
ATOM 1166 C C . ASN A 1 141 ? 13.062 -13.160 -24.156 1.00 62.94 141 ASN A C 1
ATOM 1168 O O . ASN A 1 141 ? 12.088 -13.133 -24.904 1.00 62.94 141 ASN A O 1
ATOM 1172 N N . TRP A 1 142 ? 13.709 -12.052 -23.789 1.00 54.84 142 TRP A N 1
ATOM 1173 C CA . TRP A 1 142 ? 13.506 -10.744 -24.404 1.00 54.84 142 TRP A CA 1
ATOM 1174 C C . TRP A 1 142 ? 14.255 -10.660 -25.740 1.00 54.84 142 TRP A C 1
ATOM 1176 O O . TRP A 1 142 ? 13.802 -9.993 -26.666 1.00 54.84 142 TRP A O 1
ATOM 1186 N N . ALA A 1 143 ? 15.351 -11.422 -25.865 1.00 48.12 143 ALA A N 1
ATOM 1187 C CA . ALA A 1 143 ? 16.127 -11.548 -27.090 1.00 48.12 143 ALA A CA 1
ATOM 1188 C C . ALA A 1 143 ? 15.295 -12.107 -28.253 1.00 48.12 143 ALA A C 1
ATOM 1190 O O . ALA A 1 143 ? 15.246 -11.472 -29.293 1.00 48.12 143 ALA A O 1
ATOM 1191 N N . ALA A 1 144 ? 14.534 -13.192 -28.068 1.00 50.91 144 ALA A N 1
ATOM 1192 C CA . ALA A 1 144 ? 13.732 -13.764 -29.157 1.00 50.91 144 ALA A CA 1
ATOM 1193 C C . ALA A 1 144 ? 12.618 -12.831 -29.682 1.00 50.91 144 ALA A C 1
ATOM 1195 O O . ALA A 1 144 ? 12.152 -13.009 -30.802 1.00 50.91 144 ALA A O 1
ATOM 1196 N N . LYS A 1 145 ? 12.178 -11.844 -28.885 1.00 54.97 145 LYS A N 1
ATOM 1197 C CA . LYS A 1 145 ? 11.137 -10.873 -29.271 1.00 54.97 145 LYS A CA 1
ATOM 1198 C C . LYS A 1 145 ? 11.678 -9.577 -29.890 1.00 54.97 145 LYS A C 1
ATOM 1200 O O . LYS A 1 145 ? 10.892 -8.857 -30.496 1.00 54.97 145 LYS A O 1
ATOM 1205 N N . LYS A 1 146 ? 12.961 -9.240 -29.698 1.00 50.50 146 LYS A N 1
ATOM 1206 C CA . LYS A 1 146 ? 13.523 -7.922 -30.068 1.00 50.50 146 LYS A CA 1
ATOM 1207 C C . LYS A 1 146 ? 14.885 -7.956 -30.765 1.00 50.50 146 LYS A C 1
ATOM 1209 O O . LYS A 1 146 ? 15.273 -6.948 -31.345 1.00 50.50 146 LYS A O 1
ATOM 1214 N N . LEU A 1 147 ? 15.615 -9.063 -30.687 1.00 54.47 147 LEU A N 1
ATOM 1215 C CA . LEU A 1 147 ? 16.942 -9.239 -31.271 1.00 54.47 147 LEU A CA 1
ATOM 1216 C C . LEU A 1 147 ? 16.866 -10.347 -32.324 1.00 54.47 147 LEU A C 1
ATOM 1218 O O . LEU A 1 147 ? 16.149 -11.334 -32.147 1.00 54.47 147 LEU A O 1
ATOM 1222 N N . GLY A 1 148 ? 17.593 -10.172 -33.428 1.00 57.62 148 GLY A N 1
ATOM 1223 C CA . GLY A 1 148 ? 17.799 -11.236 -34.403 1.00 57.62 148 GLY A CA 1
ATOM 1224 C C . GLY A 1 148 ? 18.400 -12.491 -33.746 1.00 57.62 148 GLY A C 1
ATOM 1225 O O . GLY A 1 148 ? 18.903 -12.440 -32.619 1.00 57.62 148 GLY A O 1
ATOM 1226 N N . PRO A 1 149 ? 18.333 -13.656 -34.412 1.00 59.50 149 PRO A N 1
ATOM 1227 C CA . PRO A 1 149 ? 18.670 -14.945 -33.806 1.00 59.50 149 PRO A CA 1
ATOM 1228 C C . PRO A 1 149 ? 20.169 -15.134 -33.494 1.00 59.50 149 PRO A C 1
ATOM 1230 O O . PRO A 1 149 ? 20.561 -16.226 -33.077 1.00 59.50 149 PRO A O 1
ATOM 1233 N N . THR A 1 150 ? 21.037 -14.133 -33.702 1.00 70.38 150 THR A N 1
ATOM 1234 C CA . THR A 1 150 ? 22.493 -14.329 -33.641 1.00 70.38 150 THR A CA 1
ATOM 1235 C C . THR A 1 150 ? 23.116 -13.938 -32.293 1.00 70.38 150 THR A C 1
ATOM 1237 O O . THR A 1 150 ? 22.806 -12.920 -31.675 1.00 70.38 150 THR A O 1
ATOM 1240 N N . ILE A 1 151 ? 24.090 -14.740 -31.845 1.00 66.31 151 ILE A N 1
ATOM 1241 C CA . ILE A 1 151 ? 24.852 -14.514 -30.600 1.00 66.31 151 ILE A CA 1
ATOM 1242 C C . ILE A 1 151 ? 25.623 -13.179 -30.635 1.00 66.31 151 ILE A C 1
ATOM 1244 O O . ILE A 1 151 ? 25.847 -12.565 -29.590 1.00 66.31 151 ILE A O 1
ATOM 1248 N N . ALA A 1 152 ? 26.032 -12.718 -31.820 1.00 73.75 152 ALA A N 1
ATOM 1249 C CA . ALA A 1 152 ? 26.756 -11.462 -31.993 1.00 73.75 152 ALA A CA 1
ATOM 1250 C C . ALA A 1 152 ? 25.883 -10.241 -31.654 1.00 73.75 152 ALA A C 1
ATOM 1252 O O . ALA A 1 152 ? 26.321 -9.371 -30.900 1.00 73.75 152 ALA A O 1
ATOM 1253 N N . GLU A 1 153 ? 24.637 -10.215 -32.130 1.00 70.06 153 GLU A N 1
ATOM 1254 C CA . GLU A 1 153 ? 23.670 -9.146 -31.841 1.00 70.06 153 GLU A CA 1
ATOM 1255 C C . GLU A 1 153 ? 23.336 -9.084 -30.346 1.00 70.06 153 GLU A C 1
ATOM 1257 O O . GLU A 1 153 ? 23.329 -8.009 -29.745 1.00 70.06 153 GLU A O 1
ATOM 1262 N N . ILE A 1 154 ? 23.158 -10.251 -29.717 1.00 68.69 154 ILE A N 1
ATOM 1263 C CA . ILE A 1 154 ? 22.946 -10.378 -28.269 1.00 68.69 154 ILE A CA 1
ATOM 1264 C C . ILE A 1 154 ? 24.106 -9.765 -27.477 1.00 68.69 154 ILE A C 1
ATOM 1266 O O . ILE A 1 154 ? 23.876 -8.990 -26.547 1.00 68.69 154 ILE A O 1
ATOM 1270 N N . ARG A 1 155 ? 25.355 -10.071 -27.848 1.00 72.50 155 ARG A N 1
ATOM 1271 C CA . ARG A 1 155 ? 26.544 -9.519 -27.175 1.00 72.50 155 ARG A CA 1
ATOM 1272 C C . ARG A 1 155 ? 26.661 -8.007 -27.362 1.00 72.50 155 ARG A C 1
ATOM 1274 O O . ARG A 1 155 ? 26.957 -7.305 -26.399 1.00 72.50 155 ARG A O 1
ATOM 1281 N N . GLY A 1 156 ? 26.400 -7.504 -28.570 1.00 75.38 156 GLY A N 1
ATOM 1282 C CA . GLY A 1 156 ? 26.405 -6.065 -28.852 1.00 75.38 156 GLY A CA 1
ATOM 1283 C C . GLY A 1 156 ? 25.382 -5.303 -28.008 1.00 75.38 156 GLY A C 1
ATOM 1284 O O . GLY A 1 156 ? 25.708 -4.279 -27.409 1.00 75.38 156 GLY A O 1
ATOM 1285 N N . PHE A 1 157 ? 24.174 -5.851 -27.884 1.00 71.06 157 PHE A N 1
ATOM 1286 C CA . PHE A 1 157 ? 23.112 -5.263 -27.076 1.00 71.06 157 PHE A CA 1
ATOM 1287 C C . PHE A 1 157 ? 23.425 -5.270 -25.571 1.00 71.06 157 PHE A C 1
ATOM 1289 O O . PHE A 1 157 ? 23.246 -4.257 -24.895 1.00 71.06 157 PHE A O 1
ATOM 1296 N N . VAL A 1 158 ? 23.950 -6.384 -25.044 1.00 69.88 158 VAL A N 1
ATOM 1297 C CA . VAL A 1 158 ? 24.383 -6.474 -23.637 1.00 69.88 158 VAL A CA 1
ATOM 1298 C C . VAL A 1 158 ? 25.429 -5.405 -23.320 1.00 69.88 158 VAL A C 1
ATOM 1300 O O . VAL A 1 158 ? 25.307 -4.730 -22.300 1.00 69.88 158 VAL A O 1
ATOM 1303 N N . ASN A 1 159 ? 26.408 -5.197 -24.204 1.00 77.38 159 ASN A N 1
ATOM 1304 C CA . ASN A 1 159 ? 27.441 -4.179 -24.005 1.00 77.38 159 ASN A CA 1
ATOM 1305 C C . ASN A 1 159 ? 26.863 -2.751 -23.973 1.00 77.38 159 ASN A C 1
ATOM 1307 O O . ASN A 1 159 ? 27.305 -1.936 -23.166 1.00 77.38 159 ASN A O 1
ATOM 1311 N N . GLN A 1 160 ? 25.860 -2.442 -24.806 1.00 77.00 160 GLN A N 1
ATOM 1312 C CA . GLN A 1 160 ? 25.182 -1.136 -24.784 1.00 77.00 160 GLN A CA 1
ATOM 1313 C C . GLN A 1 160 ? 24.424 -0.898 -23.476 1.00 77.00 160 GLN A C 1
ATOM 1315 O O . GLN A 1 160 ? 24.560 0.167 -22.877 1.00 77.00 160 GLN A O 1
ATOM 1320 N N . ILE A 1 161 ? 23.666 -1.897 -23.010 1.00 72.81 161 ILE A N 1
ATOM 1321 C CA . ILE A 1 161 ? 22.969 -1.826 -21.719 1.00 72.81 161 ILE A CA 1
ATOM 1322 C C . ILE A 1 161 ? 23.969 -1.617 -20.583 1.00 72.81 161 ILE A C 1
ATOM 1324 O O . ILE A 1 161 ? 23.771 -0.741 -19.745 1.00 72.81 161 ILE A O 1
ATOM 1328 N N . GLN A 1 162 ? 25.041 -2.410 -20.548 1.00 71.94 162 GLN A N 1
ATOM 1329 C CA . GLN A 1 162 ? 26.058 -2.308 -19.503 1.00 71.94 162 GLN A CA 1
ATOM 1330 C C . GLN A 1 162 ? 26.663 -0.909 -19.452 1.00 71.94 162 GLN A C 1
ATOM 1332 O O . GLN A 1 162 ? 26.751 -0.342 -18.369 1.00 71.94 162 GLN A O 1
ATOM 1337 N N . LYS A 1 163 ? 26.998 -0.334 -20.612 1.00 78.44 163 LYS A N 1
ATOM 1338 C CA . LYS A 1 163 ? 27.521 1.030 -20.704 1.00 78.44 163 LYS A CA 1
ATOM 1339 C C . LYS A 1 163 ? 26.542 2.059 -20.127 1.00 78.44 163 LYS A C 1
ATOM 1341 O O . LYS A 1 163 ? 26.945 2.855 -19.289 1.00 78.44 163 LYS A O 1
ATOM 1346 N N . TYR A 1 164 ? 25.266 1.983 -20.508 1.00 72.94 164 TYR A N 1
ATOM 1347 C CA . TYR A 1 164 ? 24.226 2.883 -20.000 1.00 72.94 164 TYR A CA 1
ATOM 1348 C C . TYR A 1 164 ? 24.097 2.815 -18.471 1.00 72.94 164 TYR A C 1
ATOM 1350 O O . TYR A 1 164 ? 24.062 3.838 -17.799 1.00 72.94 164 TYR A O 1
ATOM 1358 N N . PHE A 1 165 ? 24.089 1.609 -17.895 1.00 63.72 165 PHE A N 1
ATOM 1359 C CA . PHE A 1 165 ? 24.027 1.458 -16.441 1.00 63.72 165 PHE A CA 1
ATOM 1360 C C . PHE A 1 165 ? 25.310 1.918 -15.741 1.00 63.72 165 PHE A C 1
ATOM 1362 O O . PHE A 1 165 ? 25.222 2.500 -14.666 1.00 63.72 165 PHE A O 1
ATOM 1369 N N . SER A 1 166 ? 26.490 1.698 -16.325 1.00 71.50 166 SER A N 1
ATOM 1370 C CA . SER A 1 166 ? 27.748 2.199 -15.759 1.00 71.50 166 SER A CA 1
ATOM 1371 C C . SER A 1 166 ? 27.791 3.726 -15.687 1.00 71.50 166 SER A C 1
ATOM 1373 O O . SER A 1 166 ? 28.334 4.254 -14.726 1.00 71.50 166 SER A O 1
ATOM 1375 N N . GLU A 1 167 ? 27.185 4.418 -16.653 1.00 67.00 167 GLU A N 1
ATOM 1376 C CA . GLU A 1 167 ? 27.079 5.883 -16.679 1.00 67.00 167 GLU A CA 1
ATOM 1377 C C . GLU A 1 167 ? 26.070 6.432 -15.649 1.00 67.00 167 GLU A C 1
ATOM 1379 O O . GLU A 1 167 ? 26.207 7.567 -15.208 1.00 67.00 167 GLU A O 1
ATOM 1384 N N . CYS A 1 168 ? 25.072 5.645 -15.229 1.00 46.22 168 CYS A N 1
ATOM 1385 C CA . CYS A 1 168 ? 24.067 6.068 -14.242 1.00 46.22 168 CYS A CA 1
ATOM 1386 C C . CYS A 1 168 ? 24.494 5.901 -12.770 1.00 46.22 168 CYS A C 1
ATOM 1388 O O . CYS A 1 168 ? 23.785 6.381 -11.887 1.00 46.22 168 CYS A O 1
ATOM 1390 N N . TYR A 1 169 ? 25.592 5.191 -12.490 1.00 41.06 169 TYR A N 1
ATOM 1391 C CA . TYR A 1 169 ? 26.051 4.878 -11.125 1.00 41.06 169 TYR A CA 1
ATOM 1392 C C . TYR A 1 169 ? 27.451 5.437 -10.796 1.00 41.06 169 TYR A C 1
ATOM 1394 O O . TYR A 1 169 ? 28.051 5.034 -9.797 1.00 41.06 169 TYR A O 1
ATOM 1402 N N . THR A 1 170 ? 27.952 6.362 -11.617 1.00 42.16 170 THR A N 1
ATOM 1403 C CA . THR A 1 170 ? 29.113 7.235 -11.349 1.00 42.16 170 THR A CA 1
ATOM 1404 C C . THR A 1 170 ? 28.652 8.652 -11.078 1.00 42.16 170 THR A C 1
ATOM 1406 O O . THR A 1 170 ? 29.171 9.254 -10.116 1.00 42.16 170 THR A O 1
#

Mean predicted aligned error: 11.53 Å

Sequence (170 aa):
MSGEARKKLRSQMHDFRRRPEDLNPEQVQALEDLFEKVPSLGTIYHLRWEATKIFDSAPNRAEASRLLEDWIVQARETEMDWEPFITMLKNNWEGILAYFEERKSSGPVEGLNTKIRVVLRRSYGIQSLTTLWTRILLDVNWAAKKLGPTIAEIRGFVNQIQKYFSECYT

Organism: NCBI:txid1123043

Foldseek 3Di:
DDPVLVVLCVVLVVLLPDQPVVDDPVNVVSVVVNCVVPVVSVVVSVLVNQLVCLLVDVQALVSSVVSVVVSVVSVVVDPDPCPVVVVVCVVCVVVSSVCNHPVDDCVVVVVLVVQLVVLVVVCPPDPDPLVSLLSSCVRSVVCVVPNDPDPVRSSVVSVVVVVVVVVVPD

Radius of gyration: 23.82 Å; Cα contacts (8 Å, |Δi|>4): 89; chains: 1; bounding box: 54×36×64 Å